Protein AF-A0A1R1M439-F1 (afdb_monomer)

Nearest PDB structures (foldseek):
  5gpn-assembly1_Ag  TM=5.851E-01  e=2.950E+00  Sus scrofa
  6g2j-assembly1_d  TM=3.980E-01  e=3.729E+00  Mus musculus
  5gup-assembly1_g  TM=3.394E-01  e=2.624E+00  Sus scrofa
  8b6f-assembly1_AU  TM=4.126E-01  e=4.713E+00  Tetrahymena thermophila SB210

Sequence (95 aa):
MEESVERRELVIRRAPRFAPFLVGGAVLGFIVAGILVLARPEDPQYTPAAALGFFAMLFGVIGVGLGALLALALDRRSHRRARRGSADEVTGTMR

Structure (mmCIF, N/CA/C/O backbone):
data_AF-A0A1R1M439-F1
#
_entry.id   AF-A0A1R1M439-F1
#
loop_
_atom_site.group_PDB
_atom_site.id
_atom_site.type_symbol
_atom_site.label_atom_id
_atom_site.label_alt_id
_atom_site.label_comp_id
_atom_site.label_asym_id
_atom_site.label_entity_id
_atom_site.label_seq_id
_atom_site.pdbx_PDB_ins_code
_atom_site.Cartn_x
_atom_site.Cartn_y
_atom_site.Cartn_z
_atom_site.occupancy
_atom_site.B_iso_or_equiv
_atom_site.auth_seq_id
_atom_site.auth_comp_id
_atom_site.auth_asym_id
_atom_site.auth_atom_id
_atom_site.pdbx_PDB_model_num
ATOM 1 N N . MET A 1 1 ? -31.208 35.510 37.811 1.00 44.53 1 MET A N 1
ATOM 2 C CA . MET A 1 1 ? -30.544 35.280 36.512 1.00 44.53 1 MET A CA 1
ATOM 3 C C . MET A 1 1 ? -30.134 33.820 36.499 1.00 44.53 1 MET A C 1
ATOM 5 O O . MET A 1 1 ? -29.107 33.486 37.066 1.00 44.53 1 MET A O 1
ATOM 9 N N . GLU A 1 2 ? -31.011 32.951 35.997 1.00 53.31 2 GLU A N 1
ATOM 10 C CA . GLU A 1 2 ? -30.720 31.526 35.805 1.00 53.31 2 GLU A CA 1
ATOM 11 C C . GLU A 1 2 ? -30.055 31.375 34.440 1.00 53.31 2 GLU A C 1
ATOM 13 O O . GLU A 1 2 ? -30.679 31.604 33.406 1.00 53.31 2 GLU A O 1
ATOM 18 N N . 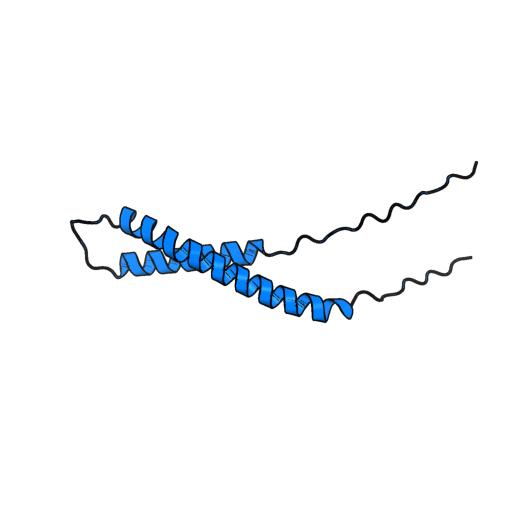GLU A 1 3 ? -28.767 31.059 34.433 1.00 60.72 3 GLU A N 1
ATOM 19 C CA . GLU A 1 3 ? -28.057 30.717 33.208 1.00 60.72 3 GLU A CA 1
ATOM 20 C C . GLU A 1 3 ? -28.305 29.227 32.937 1.00 60.72 3 GLU A C 1
ATOM 22 O O . GLU A 1 3 ? -27.701 28.348 33.552 1.00 60.72 3 GLU A O 1
ATOM 27 N N . SER A 1 4 ? -29.273 28.925 32.067 1.00 57.81 4 SER A N 1
ATOM 28 C CA . SER A 1 4 ? -29.546 27.556 31.632 1.00 57.81 4 SER A CA 1
ATOM 29 C C . SER A 1 4 ? -28.397 27.080 30.743 1.00 57.81 4 SER A C 1
ATOM 31 O O . SER A 1 4 ? -28.344 27.383 29.550 1.00 57.81 4 SER A O 1
ATOM 33 N N . VAL A 1 5 ? -27.458 26.337 31.322 1.00 63.09 5 VAL A N 1
ATOM 34 C CA . VAL A 1 5 ? -26.387 25.685 30.566 1.00 63.09 5 VAL A CA 1
ATOM 35 C C . VAL A 1 5 ? -26.995 24.519 29.778 1.00 63.09 5 VAL A C 1
ATOM 37 O O . VAL A 1 5 ? -27.111 23.401 30.282 1.00 63.09 5 VAL A O 1
ATOM 40 N N . GLU A 1 6 ? -27.403 24.777 28.532 1.00 64.81 6 GLU A N 1
ATOM 41 C CA . GLU A 1 6 ? -27.812 23.749 27.568 1.00 64.81 6 GLU A CA 1
ATOM 42 C C . GLU A 1 6 ? -26.576 22.916 27.196 1.00 64.81 6 GLU A C 1
ATOM 44 O O . GLU A 1 6 ? -25.814 23.222 26.276 1.00 64.81 6 GLU A O 1
ATOM 49 N N . ARG A 1 7 ? -26.330 21.859 27.973 1.00 62.78 7 ARG A N 1
ATOM 50 C CA . ARG A 1 7 ? -25.250 20.903 27.733 1.00 62.78 7 ARG A CA 1
ATOM 51 C C . ARG A 1 7 ? -25.596 20.071 26.496 1.00 62.78 7 ARG A C 1
ATOM 53 O O . ARG A 1 7 ? -26.192 19.004 26.597 1.00 62.78 7 ARG A O 1
ATOM 60 N N . ARG A 1 8 ? -25.220 20.564 25.314 1.00 66.75 8 ARG A N 1
ATOM 61 C CA . ARG A 1 8 ? -25.295 19.796 24.065 1.00 66.75 8 ARG A CA 1
ATOM 62 C C . ARG A 1 8 ? -24.268 18.669 24.091 1.00 66.75 8 ARG A C 1
ATOM 64 O O . ARG A 1 8 ? -23.070 18.896 23.929 1.00 66.75 8 ARG A O 1
ATOM 71 N N . GLU A 1 9 ? -24.753 17.447 24.277 1.00 61.72 9 GLU A N 1
ATOM 72 C CA . GLU A 1 9 ? -24.001 16.217 24.041 1.00 61.72 9 GLU A CA 1
ATOM 73 C C . GLU A 1 9 ? -23.593 16.135 22.563 1.00 61.72 9 GLU A C 1
ATOM 75 O O . GLU A 1 9 ? -24.347 15.715 21.686 1.00 61.72 9 GLU A O 1
ATOM 80 N N . LEU A 1 10 ? -22.371 16.571 22.267 1.00 62.28 10 LEU A N 1
ATOM 81 C CA . LEU A 1 10 ? -21.757 16.370 20.963 1.00 62.28 10 LEU A CA 1
ATOM 82 C C . LEU A 1 10 ? -21.210 14.942 20.916 1.00 62.28 10 LEU A C 1
ATOM 84 O O . LEU A 1 10 ? -20.156 14.643 21.476 1.00 62.28 10 LEU A O 1
ATOM 88 N N . VAL A 1 11 ? -21.939 14.046 20.246 1.00 60.09 11 VAL A N 1
ATOM 89 C CA . VAL A 1 11 ? -21.495 12.675 19.967 1.00 60.09 11 VAL A CA 1
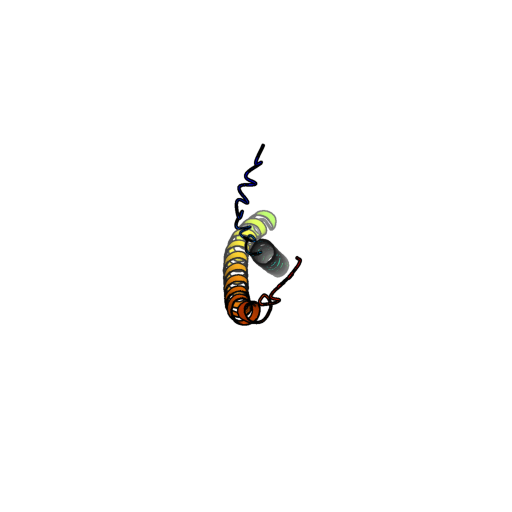ATOM 90 C C . VAL A 1 11 ? -20.241 12.737 19.093 1.00 60.09 11 VAL A C 1
ATOM 92 O O . VAL A 1 11 ? -20.311 12.853 17.869 1.00 60.09 11 VAL A O 1
ATOM 95 N N . ILE A 1 12 ? -19.067 12.650 19.718 1.00 60.19 12 ILE A N 1
ATOM 96 C CA . ILE A 1 12 ? -17.799 12.513 19.003 1.00 60.19 12 ILE A CA 1
ATOM 97 C C . ILE A 1 12 ? -17.778 11.112 18.383 1.00 60.19 12 ILE A C 1
ATOM 99 O O . ILE A 1 12 ? -17.370 10.130 19.008 1.00 60.19 12 ILE A O 1
ATOM 103 N N . ARG A 1 13 ? -18.214 10.998 17.123 1.00 54.62 13 ARG A N 1
ATOM 104 C CA . ARG A 1 13 ? -17.939 9.816 16.298 1.00 54.62 13 ARG A CA 1
ATOM 105 C C . ARG A 1 13 ? -16.423 9.730 16.116 1.00 54.62 13 ARG A C 1
ATOM 107 O O . ARG A 1 13 ? -15.854 10.426 15.280 1.00 54.62 13 ARG A O 1
ATOM 114 N N . ARG A 1 14 ? -15.749 8.871 16.888 1.00 60.16 14 ARG A N 1
ATOM 115 C CA . ARG A 1 14 ? -14.375 8.461 16.566 1.00 60.16 14 ARG A CA 1
ATOM 116 C C . ARG A 1 14 ? -14.395 7.875 15.154 1.00 60.16 14 ARG A C 1
ATOM 118 O O . ARG A 1 14 ? -15.007 6.831 14.941 1.00 60.16 14 ARG A O 1
ATOM 125 N N . ALA A 1 15 ? -13.762 8.558 14.200 1.00 59.22 15 ALA A N 1
ATOM 126 C CA . ALA A 1 15 ? -13.623 8.043 12.847 1.00 59.22 15 ALA A CA 1
ATOM 127 C C . ALA A 1 15 ? -12.870 6.700 12.914 1.00 59.22 15 ALA A C 1
ATOM 129 O O . ALA A 1 15 ? -11.784 6.639 13.508 1.00 59.22 15 ALA A O 1
ATOM 130 N N . PRO A 1 16 ? -13.442 5.614 12.376 1.00 64.06 16 PRO A N 1
ATOM 131 C CA . PRO A 1 16 ? -12.799 4.312 12.397 1.00 64.06 16 PRO A CA 1
ATOM 132 C C . PRO A 1 16 ? -11.491 4.380 11.600 1.00 64.06 16 PRO A C 1
ATOM 134 O O . PRO A 1 16 ? -11.442 4.877 10.472 1.00 64.06 16 PRO A O 1
ATOM 137 N N . ARG A 1 17 ? -10.391 3.937 12.218 1.00 73.31 17 ARG A N 1
ATOM 138 C CA . ARG A 1 17 ? -9.028 4.093 11.683 1.00 73.31 17 ARG A CA 1
ATOM 139 C C . ARG A 1 17 ? -8.729 3.032 10.624 1.00 73.31 17 ARG A C 1
ATOM 141 O O . ARG A 1 17 ? -7.858 2.189 10.812 1.00 73.31 17 ARG A O 1
ATOM 148 N N . PHE A 1 18 ? -9.451 3.072 9.509 1.00 84.44 18 PHE A N 1
ATOM 149 C CA . PHE A 1 18 ? -9.214 2.176 8.377 1.00 84.44 18 PHE A CA 1
ATOM 150 C C . PHE A 1 18 ? -7.984 2.598 7.556 1.00 84.44 18 PHE A C 1
ATOM 152 O O . PHE A 1 18 ? -7.286 1.739 7.023 1.00 84.44 18 PHE A O 1
ATOM 159 N N . ALA A 1 19 ? -7.666 3.899 7.516 1.00 89.69 19 ALA A N 1
ATOM 160 C CA . ALA A 1 19 ? -6.601 4.458 6.677 1.00 89.69 19 ALA A CA 1
ATOM 161 C C . ALA A 1 19 ? -5.236 3.733 6.776 1.00 89.69 19 ALA A C 1
ATOM 163 O O . ALA A 1 19 ? -4.682 3.417 5.725 1.00 89.69 19 ALA A O 1
ATOM 164 N N . PRO A 1 20 ? -4.708 3.374 7.967 1.00 92.94 20 PRO A N 1
ATOM 165 C CA . PRO A 1 20 ? -3.434 2.657 8.064 1.00 92.94 20 PRO A CA 1
ATOM 166 C C . PRO A 1 20 ? -3.442 1.287 7.376 1.00 92.94 20 PRO A C 1
ATOM 168 O O . PRO A 1 20 ? -2.435 0.887 6.804 1.00 92.94 20 PRO A O 1
ATOM 171 N N . PHE A 1 21 ? -4.571 0.572 7.393 1.00 94.56 21 PHE A N 1
ATOM 172 C CA . PHE A 1 21 ? -4.682 -0.739 6.751 1.00 94.56 21 PHE A CA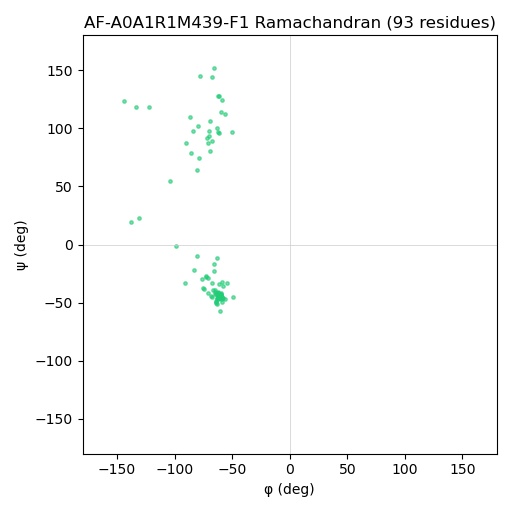 1
ATOM 173 C C . PHE A 1 21 ? -4.780 -0.632 5.234 1.00 94.56 21 PHE A C 1
ATOM 175 O O . PHE A 1 21 ? -4.203 -1.454 4.528 1.00 94.56 21 PHE A O 1
ATOM 182 N N . LEU A 1 22 ? -5.481 0.389 4.734 1.00 95.69 22 LEU A N 1
ATOM 183 C CA . LEU A 1 22 ? -5.557 0.661 3.301 1.00 95.69 22 LEU A CA 1
ATOM 184 C C . LEU A 1 22 ? -4.170 1.032 2.765 1.00 95.69 22 LEU A C 1
ATOM 186 O O . LEU A 1 22 ? -3.717 0.444 1.787 1.00 95.69 22 LEU A O 1
ATOM 190 N N . VAL A 1 23 ? -3.476 1.951 3.445 1.00 97.25 23 VAL A N 1
ATOM 191 C CA . VAL A 1 23 ? -2.114 2.367 3.080 1.00 97.25 23 VAL A CA 1
ATOM 192 C C . VAL A 1 23 ? -1.140 1.195 3.193 1.00 97.25 23 VAL A C 1
ATOM 194 O O . VAL A 1 23 ? -0.393 0.940 2.256 1.00 97.25 23 VAL A O 1
ATOM 197 N N . GLY A 1 24 ? -1.180 0.437 4.292 1.00 97.62 24 GLY A N 1
ATOM 198 C CA . GLY A 1 24 ? -0.328 -0.740 4.471 1.00 97.62 24 GLY A CA 1
ATOM 199 C C . GLY A 1 24 ? -0.549 -1.794 3.384 1.00 97.62 24 GLY A C 1
ATOM 200 O O . GLY A 1 24 ? 0.416 -2.321 2.836 1.00 97.62 24 GLY A O 1
ATOM 201 N N . GLY A 1 25 ? -1.807 -2.048 3.017 1.00 97.88 25 GLY A N 1
ATOM 202 C CA . GLY A 1 25 ? -2.163 -2.937 1.914 1.00 97.88 25 GLY A CA 1
ATOM 203 C C . GLY A 1 25 ? -1.651 -2.445 0.558 1.00 97.88 25 GLY A C 1
ATOM 204 O O . GLY A 1 25 ? -1.052 -3.223 -0.181 1.00 97.88 25 GLY A O 1
ATOM 205 N N . ALA A 1 26 ? -1.824 -1.155 0.249 1.00 98.50 26 ALA A N 1
ATOM 206 C CA . ALA A 1 26 ? -1.308 -0.544 -0.978 1.00 98.50 26 ALA A CA 1
ATOM 207 C C . ALA A 1 26 ? 0.221 -0.658 -1.079 1.00 98.50 26 ALA A C 1
ATOM 209 O O . ALA A 1 26 ? 0.746 -1.061 -2.115 1.00 98.50 26 ALA A O 1
ATOM 210 N N . VAL A 1 27 ? 0.928 -0.341 0.012 1.00 98.62 27 VAL A N 1
ATOM 211 C CA . VAL A 1 27 ? 2.393 -0.424 0.091 1.00 98.62 27 VAL A CA 1
ATOM 212 C C . VAL A 1 27 ? 2.861 -1.864 -0.096 1.00 98.62 27 VAL A C 1
ATOM 214 O O . VAL A 1 27 ? 3.778 -2.107 -0.876 1.00 98.62 27 VAL A O 1
ATOM 217 N N . LEU A 1 28 ? 2.209 -2.831 0.555 1.00 98.62 28 LEU A N 1
ATOM 218 C CA . LEU A 1 28 ? 2.538 -4.244 0.380 1.00 98.62 28 LEU A CA 1
ATOM 219 C C . LEU A 1 28 ? 2.332 -4.694 -1.074 1.00 98.62 28 LEU A C 1
ATOM 221 O O . LEU A 1 28 ? 3.200 -5.357 -1.637 1.00 98.62 28 LEU A O 1
ATOM 225 N N . GLY A 1 29 ? 1.228 -4.286 -1.705 1.00 98.44 29 GLY A N 1
ATOM 226 C CA . GLY A 1 29 ? 0.972 -4.550 -3.122 1.00 98.44 29 GLY A CA 1
ATOM 227 C C . GLY A 1 29 ? 2.033 -3.942 -4.043 1.00 98.44 29 GLY A C 1
ATOM 228 O O . GLY A 1 29 ? 2.518 -4.608 -4.956 1.00 98.44 29 GLY A O 1
ATOM 229 N N . PHE A 1 30 ? 2.458 -2.709 -3.766 1.00 98.56 30 PHE A N 1
ATOM 230 C CA . PHE A 1 30 ? 3.534 -2.045 -4.504 1.00 98.56 30 PHE A CA 1
ATOM 231 C C . PHE A 1 30 ? 4.876 -2.782 -4.372 1.00 98.56 30 PHE A C 1
ATOM 233 O O . PHE A 1 30 ? 5.587 -2.956 -5.360 1.00 98.56 30 PHE A O 1
ATOM 240 N N . ILE A 1 31 ? 5.207 -3.272 -3.173 1.00 98.62 31 ILE A N 1
ATOM 241 C CA . ILE A 1 31 ? 6.415 -4.079 -2.941 1.00 98.62 31 ILE A CA 1
ATOM 242 C C . ILE A 1 31 ? 6.366 -5.370 -3.768 1.00 98.62 31 ILE A C 1
ATOM 244 O O . ILE A 1 31 ? 7.339 -5.698 -4.446 1.00 98.62 31 ILE A O 1
ATOM 248 N N . VAL A 1 32 ? 5.228 -6.074 -3.767 1.00 98.50 32 VAL A N 1
ATOM 249 C CA . VAL A 1 32 ? 5.034 -7.287 -4.581 1.00 98.50 32 VAL A CA 1
ATOM 250 C C . VAL A 1 32 ? 5.212 -6.983 -6.070 1.00 98.50 32 VAL A C 1
ATOM 252 O O . VAL A 1 32 ? 5.905 -7.723 -6.765 1.00 98.50 32 VAL A O 1
ATOM 255 N N . ALA A 1 33 ? 4.659 -5.869 -6.556 1.00 97.94 33 ALA A N 1
ATOM 256 C CA . ALA A 1 33 ? 4.854 -5.430 -7.934 1.00 97.94 33 ALA A CA 1
ATOM 257 C C . ALA A 1 33 ? 6.338 -5.207 -8.271 1.00 97.94 33 ALA A C 1
ATOM 259 O O . ALA A 1 33 ? 6.806 -5.690 -9.300 1.00 97.94 33 ALA A O 1
ATOM 260 N N . GLY A 1 34 ? 7.087 -4.537 -7.389 1.00 97.69 34 GLY A N 1
ATOM 261 C CA . GLY A 1 34 ? 8.527 -4.330 -7.550 1.00 97.69 34 GLY A CA 1
ATOM 262 C C . GLY A 1 34 ? 9.303 -5.644 -7.648 1.00 97.69 34 GLY A C 1
ATOM 263 O O . GLY A 1 34 ? 10.105 -5.815 -8.562 1.00 97.69 34 GLY A O 1
ATOM 264 N N . ILE A 1 35 ? 9.005 -6.606 -6.770 1.00 98.00 35 ILE A N 1
ATOM 265 C CA . ILE A 1 35 ? 9.627 -7.938 -6.802 1.00 98.00 35 ILE A CA 1
ATOM 266 C C . ILE A 1 35 ? 9.348 -8.639 -8.137 1.00 98.00 35 ILE A C 1
ATOM 268 O O . ILE A 1 35 ? 10.264 -9.197 -8.733 1.00 98.00 35 ILE A O 1
ATOM 272 N N . LEU A 1 36 ? 8.113 -8.581 -8.642 1.00 96.06 36 LEU A N 1
ATOM 273 C CA . LEU A 1 36 ? 7.745 -9.223 -9.909 1.00 96.06 36 LEU A CA 1
ATOM 274 C C . LEU A 1 36 ? 8.406 -8.578 -11.130 1.00 96.06 36 LEU A C 1
ATOM 276 O O . LEU A 1 36 ? 8.706 -9.274 -12.097 1.00 96.06 36 LEU A O 1
ATOM 280 N N . VAL A 1 37 ? 8.633 -7.263 -11.103 1.00 95.38 37 VAL A N 1
ATOM 281 C CA . VAL A 1 37 ? 9.392 -6.582 -12.161 1.00 95.38 37 VAL A CA 1
ATOM 282 C C . VAL A 1 37 ? 10.855 -7.002 -12.131 1.00 95.38 37 VAL A C 1
ATOM 284 O O . VAL A 1 37 ? 11.407 -7.298 -13.183 1.00 95.38 37 VAL A O 1
ATOM 287 N N . LEU A 1 38 ? 11.464 -7.071 -10.946 1.00 94.75 38 LEU A N 1
ATOM 288 C CA . LEU A 1 38 ? 12.870 -7.458 -10.796 1.00 94.75 38 LEU A CA 1
ATOM 289 C C . LEU A 1 38 ? 13.119 -8.946 -11.078 1.00 94.75 38 LEU A C 1
ATOM 291 O O . LEU A 1 38 ? 14.206 -9.311 -11.507 1.00 94.75 38 LEU A O 1
ATOM 295 N N . ALA A 1 39 ? 12.127 -9.806 -10.839 1.00 94.81 39 ALA A N 1
ATOM 296 C CA . ALA A 1 39 ? 12.211 -11.238 -11.117 1.00 94.81 39 ALA A CA 1
ATOM 297 C C . ALA A 1 39 ? 11.965 -11.588 -12.594 1.00 94.81 39 ALA A C 1
ATOM 299 O O . ALA A 1 39 ? 12.148 -12.743 -12.986 1.00 94.81 39 ALA A O 1
ATOM 300 N N . ARG A 1 40 ? 11.505 -10.631 -13.411 1.00 89.62 40 ARG A N 1
ATOM 301 C CA . ARG A 1 40 ? 11.250 -10.871 -14.830 1.00 89.62 40 ARG A CA 1
ATOM 302 C C . ARG A 1 40 ? 12.555 -10.878 -15.637 1.00 89.62 40 ARG A C 1
ATOM 304 O O . ARG A 1 40 ? 13.444 -10.080 -15.355 1.00 89.62 40 ARG A O 1
ATOM 311 N N . PRO A 1 41 ? 12.649 -11.721 -16.679 1.00 88.38 41 PRO A N 1
ATOM 312 C CA . PRO A 1 41 ? 13.687 -11.571 -17.689 1.00 88.38 41 PRO A CA 1
ATOM 313 C C . PRO A 1 41 ? 13.485 -10.265 -18.470 1.00 88.38 41 PRO A C 1
ATOM 315 O O . PRO A 1 41 ? 12.354 -9.788 -18.608 1.00 88.38 41 PRO A O 1
ATOM 318 N N . GLU A 1 42 ? 14.579 -9.696 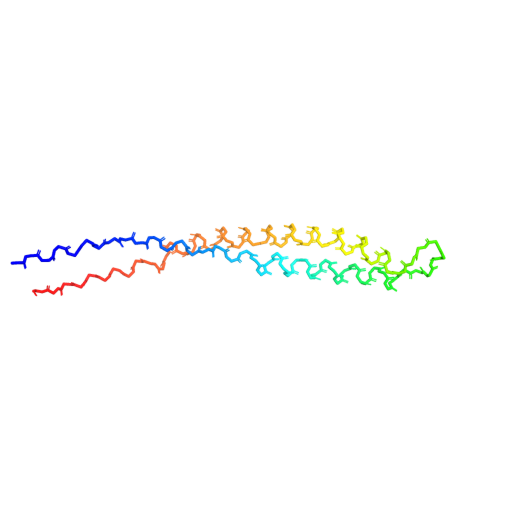-18.980 1.00 84.69 42 GLU A N 1
ATOM 319 C CA . GLU A 1 42 ? 14.514 -8.498 -19.817 1.00 84.69 42 GLU A CA 1
ATOM 320 C C . GLU A 1 42 ? 13.699 -8.775 -21.084 1.00 84.69 42 GLU A C 1
ATOM 322 O O . GLU A 1 42 ? 13.947 -9.742 -21.805 1.00 84.69 42 GLU A O 1
ATOM 327 N N . ASP A 1 43 ? 12.714 -7.915 -21.340 1.00 82.00 43 ASP A N 1
ATOM 328 C CA . ASP A 1 43 ? 11.826 -8.006 -22.492 1.00 82.00 43 ASP A CA 1
ATOM 329 C C . ASP A 1 43 ? 11.930 -6.704 -23.305 1.00 82.00 43 ASP A C 1
ATOM 331 O O . ASP A 1 43 ? 11.596 -5.632 -22.787 1.00 82.00 43 ASP A O 1
ATOM 335 N N . PRO A 1 44 ? 12.372 -6.755 -24.573 1.00 81.69 44 PRO A N 1
ATOM 336 C CA . PRO A 1 44 ? 12.488 -5.565 -25.411 1.00 81.69 44 PRO A CA 1
ATOM 337 C C . PRO A 1 44 ? 11.133 -4.920 -25.748 1.00 81.69 44 PRO A C 1
ATOM 339 O O . PRO A 1 44 ? 11.099 -3.761 -26.157 1.00 81.69 44 PRO A O 1
ATOM 342 N N . GLN A 1 45 ? 10.014 -5.632 -25.580 1.00 87.62 45 GLN A N 1
ATOM 343 C CA . GLN A 1 45 ? 8.672 -5.114 -25.856 1.00 87.62 45 GLN A CA 1
ATOM 344 C C . GLN A 1 45 ? 8.094 -4.295 -24.692 1.00 87.62 45 GLN A C 1
ATOM 346 O O . GLN A 1 45 ? 7.203 -3.473 -24.913 1.00 87.62 45 GLN A O 1
ATOM 351 N N . TYR A 1 46 ? 8.590 -4.484 -23.463 1.00 85.19 46 TYR A N 1
ATOM 352 C CA . TYR A 1 46 ? 8.047 -3.835 -22.269 1.00 85.19 46 TYR A CA 1
ATOM 353 C C . TYR A 1 46 ? 9.137 -3.233 -21.392 1.00 85.19 46 TYR A C 1
ATOM 355 O O . TYR A 1 46 ? 9.940 -3.935 -20.785 1.00 85.19 46 TYR A O 1
ATOM 363 N N . THR A 1 47 ? 9.091 -1.911 -21.221 1.00 92.25 47 THR A N 1
ATOM 364 C CA . THR A 1 47 ? 10.005 -1.243 -20.294 1.00 92.25 47 THR A CA 1
ATOM 365 C C . THR A 1 47 ? 9.699 -1.641 -18.841 1.00 92.25 47 THR A C 1
ATOM 367 O O . THR A 1 47 ? 8.523 -1.759 -18.463 1.00 92.25 47 THR A O 1
ATOM 370 N N . PRO A 1 48 ? 10.725 -1.774 -17.979 1.00 91.56 48 PRO A N 1
ATOM 371 C CA . PRO A 1 48 ? 10.533 -2.054 -16.555 1.00 91.56 48 PRO A CA 1
ATOM 372 C C . PRO A 1 48 ? 9.613 -1.044 -15.859 1.00 91.56 48 PRO A C 1
ATOM 374 O O . PRO A 1 48 ? 8.840 -1.409 -14.978 1.00 91.56 48 PRO A O 1
ATOM 377 N N . ALA A 1 49 ? 9.641 0.222 -16.286 1.00 93.38 49 ALA A N 1
ATOM 378 C CA . ALA A 1 49 ? 8.782 1.271 -15.742 1.00 93.38 49 ALA A CA 1
ATOM 379 C C . ALA A 1 49 ? 7.296 1.050 -16.075 1.00 93.38 49 ALA A C 1
ATOM 381 O O . ALA A 1 49 ? 6.447 1.156 -15.189 1.00 93.38 49 ALA A O 1
ATOM 382 N N . ALA A 1 50 ? 6.972 0.700 -17.326 1.00 94.69 50 ALA A N 1
ATOM 383 C CA . ALA A 1 50 ? 5.597 0.396 -17.725 1.00 94.69 50 ALA A CA 1
ATOM 384 C C . ALA A 1 50 ? 5.071 -0.858 -17.007 1.00 94.69 50 ALA A C 1
ATOM 386 O O . ALA A 1 50 ? 3.955 -0.869 -16.484 1.00 94.69 50 ALA A O 1
ATOM 387 N N . ALA A 1 51 ? 5.915 -1.889 -16.920 1.00 94.25 51 ALA A N 1
ATOM 388 C CA . ALA A 1 51 ? 5.659 -3.102 -16.155 1.00 94.25 51 ALA A CA 1
ATOM 389 C C . ALA A 1 51 ? 5.366 -2.816 -14.674 1.00 94.25 51 ALA A C 1
ATOM 391 O O . ALA A 1 51 ? 4.388 -3.331 -14.125 1.00 94.25 51 ALA A O 1
ATOM 392 N N . LEU A 1 52 ? 6.193 -1.977 -14.043 1.00 95.62 52 LEU A N 1
ATOM 393 C CA . LEU A 1 52 ? 6.031 -1.584 -12.649 1.00 95.62 52 LEU A CA 1
ATOM 394 C C . LEU A 1 52 ? 4.726 -0.835 -12.437 1.00 95.62 52 LEU A C 1
ATOM 396 O O . LEU A 1 52 ? 3.997 -1.184 -11.520 1.00 95.62 52 LEU A O 1
ATOM 400 N N . GLY A 1 53 ? 4.399 0.139 -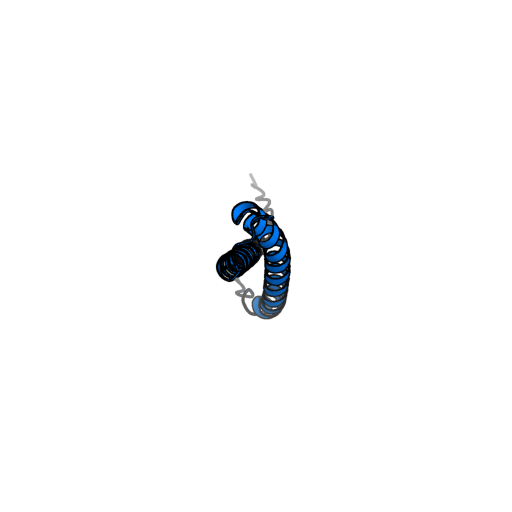13.290 1.00 96.25 53 GLY A N 1
ATOM 401 C CA . GLY A 1 53 ? 3.144 0.885 -13.192 1.00 96.25 53 GLY A CA 1
ATOM 402 C C . GLY A 1 53 ? 1.914 -0.023 -13.268 1.00 96.25 53 GLY A C 1
ATOM 403 O O . GLY A 1 53 ? 1.021 0.075 -12.426 1.00 96.25 53 GLY A O 1
ATOM 404 N N . PHE A 1 54 ? 1.895 -0.958 -14.224 1.00 95.88 54 PHE A N 1
ATOM 405 C CA . PHE A 1 54 ? 0.793 -1.910 -14.380 1.00 95.88 54 PHE A CA 1
ATOM 406 C C . PHE A 1 54 ? 0.638 -2.826 -13.158 1.00 95.88 54 PHE A C 1
ATOM 408 O O . PHE A 1 54 ? -0.450 -2.924 -12.587 1.00 95.88 54 PHE A O 1
ATOM 415 N N . PHE A 1 55 ? 1.725 -3.466 -12.717 1.00 96.69 55 PHE A N 1
ATOM 416 C CA . PHE A 1 55 ? 1.674 -4.346 -11.551 1.00 96.69 55 PHE A CA 1
ATOM 417 C C . PHE A 1 55 ? 1.396 -3.576 -10.259 1.00 96.69 55 PHE A C 1
ATOM 419 O O . PHE A 1 55 ? 0.608 -4.042 -9.442 1.00 96.69 55 PHE A O 1
ATOM 426 N N . ALA A 1 56 ? 1.966 -2.386 -10.078 1.00 98.12 56 ALA A N 1
ATOM 427 C CA . ALA A 1 56 ? 1.706 -1.537 -8.920 1.00 98.12 56 ALA A CA 1
ATOM 428 C C . ALA A 1 56 ? 0.223 -1.170 -8.814 1.00 98.12 56 ALA A C 1
ATOM 430 O O . ALA A 1 56 ? -0.339 -1.236 -7.725 1.00 98.12 56 ALA A O 1
ATOM 431 N N . MET A 1 57 ? -0.427 -0.841 -9.935 1.00 98.31 57 MET A N 1
ATOM 432 C CA . MET A 1 57 ? -1.867 -0.581 -9.973 1.00 98.31 57 MET A CA 1
ATOM 433 C C . MET A 1 57 ? -2.661 -1.840 -9.602 1.00 98.31 57 MET A C 1
ATOM 435 O O . MET A 1 57 ? -3.516 -1.799 -8.717 1.00 98.31 57 MET A O 1
ATOM 439 N N . LEU A 1 58 ? -2.349 -2.973 -10.241 1.00 98.25 58 LEU A N 1
ATOM 440 C CA . LEU A 1 58 ? -3.046 -4.242 -10.031 1.00 98.25 58 LEU A CA 1
ATOM 441 C C . LEU A 1 58 ? -2.932 -4.725 -8.577 1.00 98.25 58 LEU A C 1
ATOM 443 O O . LEU A 1 58 ? -3.938 -4.917 -7.893 1.00 98.25 58 LEU A O 1
ATOM 447 N N . PHE A 1 59 ? -1.705 -4.893 -8.086 1.00 98.38 59 PHE A N 1
ATOM 448 C CA . PHE A 1 59 ? -1.448 -5.364 -6.728 1.00 98.38 59 PHE A CA 1
ATOM 449 C C . PHE A 1 59 ? -1.771 -4.303 -5.678 1.00 98.38 59 PHE A C 1
ATOM 451 O O . PHE A 1 59 ? -2.150 -4.663 -4.568 1.00 98.38 59 PHE A O 1
ATOM 458 N N . GLY A 1 60 ? -1.690 -3.014 -6.013 1.00 98.50 60 GLY A N 1
ATOM 459 C CA . GLY A 1 60 ? -2.106 -1.921 -5.139 1.00 98.50 60 GLY A CA 1
ATOM 460 C C . GLY A 1 60 ? -3.603 -1.961 -4.845 1.00 98.50 60 GLY A C 1
ATOM 461 O O . GLY A 1 60 ? -3.989 -1.946 -3.679 1.00 98.50 60 GLY A O 1
ATOM 462 N N . VAL A 1 61 ? -4.452 -2.098 -5.872 1.00 98.56 61 VAL A N 1
ATOM 463 C CA . VAL A 1 61 ? -5.914 -2.219 -5.695 1.00 98.56 61 VAL A CA 1
ATOM 464 C C . VAL A 1 61 ? -6.270 -3.472 -4.892 1.00 98.56 61 VAL A C 1
ATOM 466 O O . VAL A 1 61 ? -7.055 -3.394 -3.944 1.00 98.56 61 VAL A O 1
ATOM 469 N N . ILE A 1 62 ? -5.655 -4.614 -5.218 1.00 98.50 62 ILE A N 1
ATOM 470 C CA . ILE A 1 62 ? -5.851 -5.865 -4.471 1.00 98.50 62 ILE A CA 1
ATOM 471 C C . ILE A 1 62 ? -5.408 -5.690 -3.012 1.00 98.50 62 ILE A C 1
ATOM 473 O O . ILE A 1 62 ? -6.142 -6.049 -2.091 1.00 98.50 62 ILE A O 1
ATOM 477 N N . GLY A 1 63 ? -4.238 -5.093 -2.791 1.00 98.25 63 GLY A N 1
ATOM 478 C CA . GLY A 1 63 ? -3.674 -4.838 -1.471 1.00 98.25 63 GLY A CA 1
ATOM 479 C C . GLY A 1 63 ? -4.556 -3.930 -0.620 1.00 98.25 63 GLY A C 1
ATOM 480 O O . GLY A 1 63 ? -4.831 -4.259 0.533 1.00 98.25 63 GLY A O 1
ATOM 481 N N . VAL A 1 64 ? -5.076 -2.837 -1.186 1.00 98.31 64 VAL A N 1
ATOM 482 C CA . VAL A 1 64 ? -6.060 -1.963 -0.522 1.00 98.31 64 VAL A CA 1
ATOM 483 C C . VAL A 1 64 ? -7.319 -2.744 -0.155 1.00 98.31 64 VAL A C 1
ATOM 485 O O . VAL A 1 64 ? -7.795 -2.622 0.972 1.00 98.31 64 VAL A O 1
ATOM 488 N N . GLY A 1 65 ? -7.839 -3.570 -1.069 1.00 97.88 65 GLY A N 1
ATOM 489 C CA . GLY A 1 65 ? -9.009 -4.412 -0.816 1.00 97.88 65 GLY A CA 1
ATOM 490 C C . GLY A 1 65 ? -8.791 -5.371 0.357 1.00 97.88 65 GLY A C 1
ATOM 491 O O . GLY A 1 65 ? -9.590 -5.402 1.293 1.00 97.88 65 GLY A O 1
ATOM 492 N N . LEU A 1 66 ? -7.672 -6.098 0.361 1.00 97.81 66 LEU A N 1
ATOM 493 C CA . LEU A 1 66 ? -7.297 -6.997 1.457 1.00 97.81 66 LEU A CA 1
ATOM 494 C C . LEU A 1 66 ? -7.073 -6.240 2.773 1.00 97.81 66 LEU A C 1
ATOM 496 O O . LEU A 1 66 ? -7.541 -6.677 3.825 1.00 97.81 66 LEU A O 1
ATOM 500 N N . GLY A 1 67 ? -6.416 -5.080 2.715 1.00 96.38 67 GLY A N 1
ATOM 501 C CA . GLY A 1 67 ? -6.221 -4.190 3.856 1.00 96.38 67 GLY A CA 1
ATOM 502 C C . GLY A 1 67 ? -7.550 -3.729 4.452 1.00 96.38 67 GLY A C 1
ATOM 503 O O . GLY A 1 67 ? -7.755 -3.834 5.659 1.00 96.38 67 GLY A O 1
ATOM 504 N N . ALA A 1 68 ? -8.498 -3.303 3.618 1.00 95.31 68 ALA A N 1
ATOM 505 C CA . ALA A 1 68 ? -9.836 -2.914 4.051 1.00 95.31 68 ALA A CA 1
ATOM 506 C C . ALA A 1 68 ? -10.605 -4.087 4.685 1.00 95.31 68 ALA A C 1
ATOM 508 O O . ALA A 1 68 ? -11.234 -3.910 5.730 1.00 95.31 68 ALA A O 1
ATOM 509 N N . LEU A 1 69 ? -10.518 -5.294 4.112 1.00 95.12 69 LEU A N 1
ATOM 510 C CA . LEU A 1 69 ? -11.130 -6.501 4.681 1.00 95.12 69 LEU A CA 1
ATOM 511 C C . LEU A 1 69 ? -10.546 -6.845 6.059 1.00 95.12 69 LEU A C 1
ATOM 513 O O . LEU A 1 69 ? -11.302 -7.128 6.992 1.00 95.12 69 LEU A O 1
ATOM 517 N N . LEU A 1 70 ? -9.220 -6.776 6.209 1.00 93.00 70 LEU A N 1
ATOM 518 C CA . LEU A 1 70 ? -8.529 -6.954 7.490 1.00 93.00 70 LEU A CA 1
ATOM 519 C C . LEU A 1 70 ? -8.988 -5.918 8.516 1.00 93.00 70 LEU A C 1
ATOM 521 O O . LEU A 1 70 ? -9.300 -6.261 9.659 1.00 93.00 70 LEU A O 1
ATOM 525 N N . ALA A 1 71 ? -9.080 -4.661 8.095 1.00 90.88 71 ALA A N 1
ATOM 526 C CA . ALA A 1 71 ? -9.502 -3.569 8.948 1.00 90.88 71 ALA A CA 1
ATOM 527 C C . ALA A 1 71 ? -10.953 -3.752 9.419 1.00 90.88 71 ALA A C 1
ATOM 529 O O . ALA A 1 71 ? -11.233 -3.612 10.607 1.00 90.88 71 ALA A O 1
ATOM 530 N N . LEU A 1 72 ? -11.857 -4.170 8.527 1.00 89.56 72 LEU A N 1
ATOM 531 C CA . LEU A 1 72 ? -13.244 -4.498 8.863 1.00 89.56 72 LEU A CA 1
ATOM 532 C C . LEU A 1 72 ? -13.339 -5.709 9.805 1.00 89.56 72 LEU A C 1
ATOM 534 O O . LEU A 1 72 ? -14.156 -5.722 10.726 1.00 89.56 72 LEU A O 1
ATOM 538 N N . ALA A 1 73 ? -12.506 -6.732 9.608 1.00 88.81 73 ALA A N 1
ATOM 539 C CA . ALA A 1 73 ? -12.463 -7.896 10.491 1.00 88.81 73 ALA A CA 1
ATOM 540 C C . ALA A 1 73 ? -11.998 -7.525 11.913 1.00 88.81 73 ALA A C 1
ATOM 542 O O . ALA A 1 73 ? -12.563 -8.011 12.899 1.00 88.81 73 ALA A O 1
ATOM 543 N N . LEU A 1 74 ? -10.999 -6.645 12.027 1.00 85.38 74 LEU A N 1
ATOM 544 C CA . LEU A 1 74 ? -10.496 -6.143 13.308 1.00 85.38 74 LEU A CA 1
ATOM 545 C C . LEU A 1 74 ? -11.486 -5.193 13.984 1.00 85.38 74 LEU A C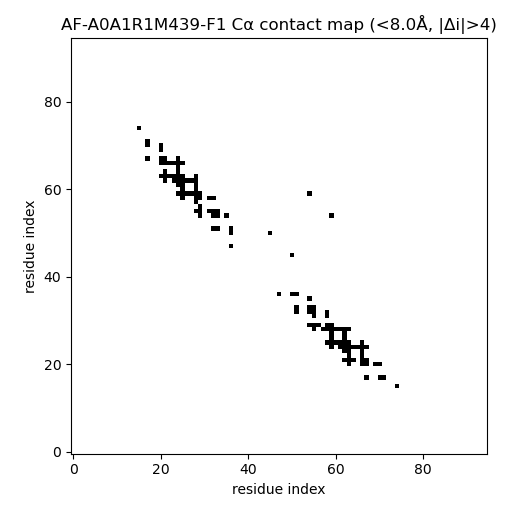 1
ATOM 547 O O . LEU A 1 74 ? -11.726 -5.321 15.185 1.00 85.38 74 LEU A O 1
ATOM 551 N N . ASP 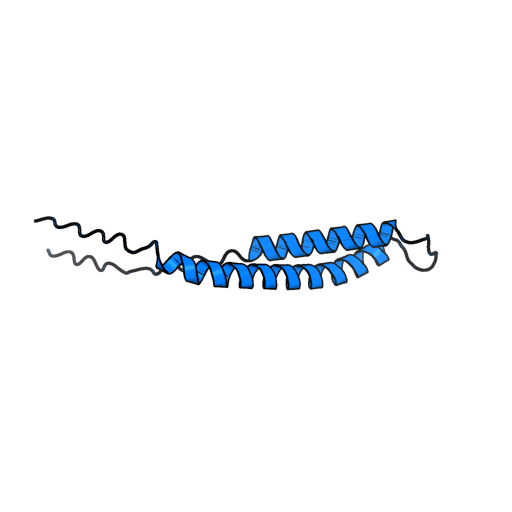A 1 75 ? -12.117 -4.306 13.222 1.00 81.44 75 ASP A N 1
ATOM 552 C CA . ASP A 1 75 ? -13.135 -3.384 13.720 1.00 81.44 75 ASP A CA 1
ATOM 553 C C . ASP A 1 75 ? -14.355 -4.140 14.276 1.00 81.44 75 ASP A C 1
ATOM 555 O O . A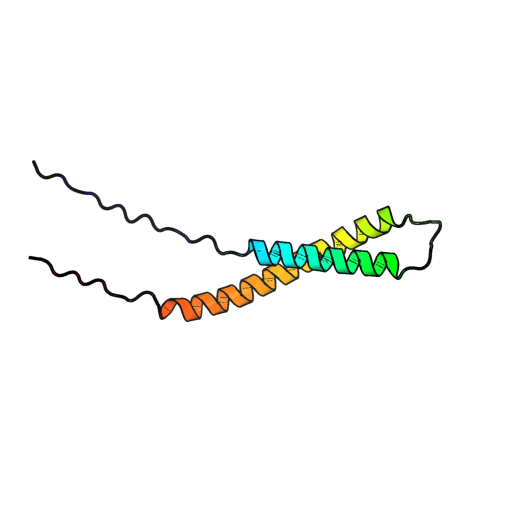SP A 1 75 ? -14.801 -3.894 15.400 1.00 81.44 75 ASP A O 1
ATOM 559 N N . ARG A 1 76 ? -14.797 -5.204 13.588 1.00 69.81 76 ARG A N 1
ATOM 560 C CA . ARG A 1 76 ? -15.834 -6.126 14.091 1.00 69.81 76 ARG A CA 1
ATOM 561 C C . ARG A 1 76 ? -15.465 -6.782 15.424 1.00 69.81 76 ARG A C 1
ATOM 563 O O . ARG A 1 76 ? -16.350 -7.009 16.254 1.00 69.81 76 ARG A O 1
ATOM 570 N N . ARG A 1 77 ? -14.186 -7.101 15.657 1.00 67.44 77 ARG A N 1
ATOM 571 C CA . ARG A 1 77 ? -13.714 -7.625 16.955 1.00 67.44 77 ARG A CA 1
ATOM 572 C C . ARG A 1 77 ? -13.648 -6.526 18.017 1.00 67.44 77 ARG A C 1
ATOM 574 O O . ARG A 1 77 ? -14.019 -6.776 19.164 1.00 67.44 77 ARG A O 1
ATOM 581 N N . SER A 1 78 ? -13.229 -5.322 17.634 1.00 58.62 78 SER A N 1
ATOM 582 C CA . SER A 1 78 ? -13.135 -4.151 18.512 1.00 58.62 78 SER A CA 1
ATOM 583 C C . SER A 1 78 ? -14.503 -3.732 19.055 1.00 58.62 78 SER A C 1
ATOM 585 O O . SER A 1 78 ? -14.665 -3.603 20.268 1.00 58.62 78 SER A O 1
ATOM 587 N N . HIS A 1 79 ? -15.529 -3.654 18.202 1.00 56.22 79 HIS A N 1
ATOM 588 C CA . HIS A 1 79 ? -16.898 -3.336 18.621 1.00 56.22 79 HIS A CA 1
ATOM 589 C C . HIS A 1 79 ? -17.470 -4.323 19.653 1.00 56.22 79 HIS A C 1
ATOM 591 O O . HIS A 1 79 ? -18.222 -3.922 20.542 1.00 56.22 79 HIS A O 1
ATOM 597 N N . ARG A 1 80 ? -17.082 -5.606 19.593 1.00 52.31 80 ARG A N 1
ATOM 598 C CA . ARG A 1 80 ? -17.471 -6.605 20.607 1.00 52.31 80 ARG A CA 1
ATOM 599 C C . ARG A 1 80 ? -16.745 -6.411 21.941 1.00 52.31 80 ARG A C 1
ATOM 601 O O . ARG A 1 80 ? -17.295 -6.771 22.978 1.00 52.31 80 ARG A O 1
ATOM 608 N N . ARG A 1 81 ? -15.531 -5.849 21.933 1.00 51.69 81 ARG A N 1
ATOM 609 C CA . ARG A 1 81 ? -14.703 -5.654 23.136 1.00 51.69 81 ARG A CA 1
ATOM 610 C C . ARG A 1 81 ? -14.938 -4.296 23.806 1.00 51.69 81 ARG A C 1
ATOM 612 O O . ARG A 1 81 ? -14.926 -4.230 25.030 1.00 51.69 81 ARG A O 1
ATOM 619 N N . ALA A 1 82 ? -15.232 -3.250 23.033 1.00 50.81 82 ALA A N 1
ATOM 620 C CA . ALA A 1 82 ? -15.479 -1.893 23.529 1.00 50.81 82 ALA A CA 1
ATOM 621 C C . ALA A 1 82 ? -16.745 -1.766 24.399 1.00 50.81 82 ALA A C 1
ATOM 623 O O . ALA A 1 82 ? -16.799 -0.900 25.263 1.00 50.81 82 ALA A O 1
ATOM 624 N N . ARG A 1 83 ? -17.724 -2.677 24.270 1.00 50.28 83 ARG A N 1
ATOM 625 C CA . ARG A 1 83 ? -18.884 -2.730 25.185 1.00 50.28 83 ARG A CA 1
ATOM 626 C C . ARG A 1 83 ? -18.524 -3.046 26.645 1.00 50.28 83 ARG A C 1
ATOM 628 O O . ARG A 1 83 ? -19.385 -2.916 27.502 1.00 50.28 83 ARG A O 1
ATOM 635 N N . ARG A 1 84 ? -17.289 -3.468 26.940 1.00 48.91 84 ARG A N 1
ATOM 636 C CA . ARG A 1 84 ? -16.847 -3.807 28.303 1.00 48.91 84 ARG A CA 1
ATOM 637 C C . ARG A 1 84 ? -16.067 -2.693 29.016 1.00 48.91 84 ARG A C 1
ATOM 639 O O . ARG A 1 84 ? -15.672 -2.917 30.147 1.00 48.91 84 ARG A O 1
ATOM 646 N N . GLY A 1 85 ? -15.817 -1.539 28.386 1.00 49.06 85 GLY A N 1
ATOM 647 C CA . GLY A 1 85 ? -14.865 -0.542 28.910 1.00 49.06 85 GLY A CA 1
ATOM 648 C C . GLY A 1 85 ? -15.359 0.904 28.978 1.00 49.06 85 GLY A C 1
ATOM 649 O O . GLY A 1 85 ? -14.537 1.809 28.907 1.00 49.06 85 GLY A O 1
ATOM 650 N N . SER A 1 86 ? -16.668 1.159 29.030 1.00 49.94 86 SER A N 1
ATOM 651 C CA . SER A 1 86 ? -17.200 2.539 29.102 1.00 49.94 86 SER A CA 1
ATOM 652 C C . SER A 1 86 ? -18.354 2.707 30.088 1.00 49.94 86 SER A C 1
ATOM 654 O O . SER A 1 86 ? -19.099 3.674 29.997 1.00 49.94 86 SER A O 1
ATOM 656 N N . ALA A 1 87 ? -18.491 1.775 31.028 1.00 50.09 87 ALA A N 1
ATOM 657 C CA . ALA A 1 87 ? -19.341 1.936 32.198 1.00 50.09 87 ALA A CA 1
ATOM 658 C C . ALA A 1 87 ? -18.459 2.229 33.420 1.00 50.09 87 ALA A C 1
ATOM 660 O O . ALA A 1 87 ? -18.517 1.503 34.401 1.00 50.09 87 ALA A O 1
ATOM 661 N N . ASP A 1 88 ? -17.613 3.260 33.334 1.00 51.28 88 ASP A N 1
ATOM 662 C CA . ASP A 1 88 ? -17.249 3.995 34.546 1.00 51.28 88 ASP A CA 1
ATOM 663 C C . ASP A 1 88 ? -18.281 5.109 34.671 1.00 51.28 88 ASP A C 1
ATOM 665 O O . ASP A 1 88 ? -18.180 6.203 34.116 1.00 51.28 88 ASP A O 1
ATOM 669 N N . GLU A 1 89 ? -19.362 4.713 35.324 1.00 57.81 89 GLU A N 1
ATOM 670 C CA . GLU A 1 89 ? -20.360 5.552 35.946 1.00 57.81 89 GLU A CA 1
ATOM 671 C C . GLU A 1 89 ? -19.650 6.585 36.838 1.00 57.81 89 GLU A C 1
ATOM 673 O O . GLU A 1 89 ? -19.288 6.305 37.978 1.00 57.81 89 GLU A O 1
ATOM 678 N N . VAL A 1 90 ? -19.427 7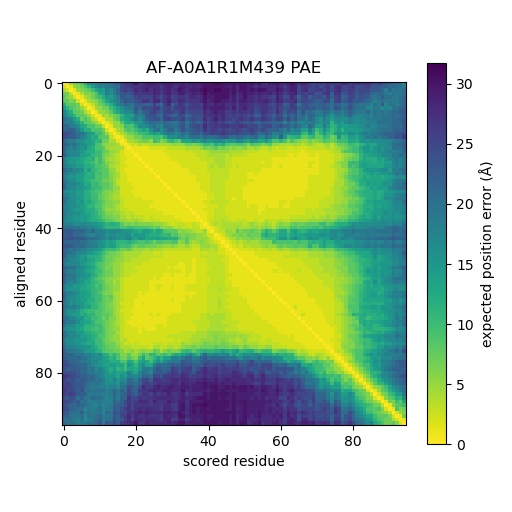.802 36.332 1.00 60.38 90 VAL A N 1
ATOM 679 C CA . VAL A 1 90 ? -19.102 8.939 37.204 1.00 60.38 90 VAL A CA 1
ATOM 680 C C . VAL A 1 90 ? -20.414 9.420 37.816 1.00 60.38 90 VAL A C 1
ATOM 682 O O . VAL A 1 90 ? -20.972 10.450 37.439 1.00 60.38 90 VAL A O 1
ATOM 685 N N . THR A 1 91 ? -20.909 8.634 38.776 1.00 53.81 91 THR A N 1
ATOM 686 C CA . THR A 1 91 ? -21.854 9.080 39.801 1.00 53.81 91 THR A CA 1
ATOM 687 C C . THR A 1 91 ? -21.086 10.026 40.722 1.00 53.81 91 THR A C 1
ATOM 689 O O . THR A 1 91 ? -20.550 9.662 41.766 1.00 53.81 91 THR A O 1
ATOM 692 N N . GLY A 1 92 ? -20.956 11.268 40.262 1.00 53.06 92 GLY A N 1
ATOM 693 C CA . GLY A 1 92 ? -20.493 12.396 41.054 1.00 53.06 92 GLY A CA 1
ATOM 694 C C . GLY A 1 92 ? -21.675 12.997 41.793 1.00 53.06 92 GLY A C 1
ATOM 695 O O . GLY A 1 92 ? -22.226 14.007 41.369 1.00 53.06 92 GLY A O 1
ATOM 696 N N . THR A 1 93 ? -22.083 12.358 42.886 1.00 56.62 93 THR A N 1
ATOM 697 C CA . THR A 1 93 ? -22.936 12.982 43.895 1.00 56.62 93 THR A CA 1
ATOM 698 C C . THR A 1 93 ? -22.197 14.199 44.437 1.00 56.62 93 THR A C 1
ATOM 700 O O . THR A 1 93 ? -21.172 14.041 45.100 1.00 56.62 93 THR A O 1
ATOM 703 N N . MET A 1 94 ? -22.701 15.410 44.207 1.00 50.25 94 MET A N 1
ATOM 704 C CA . MET A 1 94 ? -22.339 16.521 45.078 1.00 50.25 94 MET A CA 1
ATOM 705 C C . MET A 1 94 ? -23.509 17.476 45.291 1.00 50.25 94 MET A C 1
ATOM 707 O O . MET A 1 94 ? -24.147 17.947 44.355 1.00 50.25 94 MET A O 1
ATOM 711 N N . ARG A 1 95 ? -23.762 17.606 46.590 1.00 45.97 95 ARG A N 1
ATOM 712 C CA . ARG A 1 95 ? -24.694 18.433 47.350 1.00 45.97 95 ARG A CA 1
ATOM 713 C C . ARG A 1 95 ? -24.795 19.879 46.885 1.00 45.97 95 ARG A C 1
ATOM 715 O O . ARG A 1 95 ? -23.742 20.440 46.519 1.00 45.97 95 ARG A O 1
#

Foldseek 3Di:
DDDPPPPDPDPPPPDQPLPVLLVVLLVVQLVVQLVVLVPDDDDPVDDSVNSSVVSSVVSNVVRSVVSNVVSVVVVVVVVVVVVVPPPPPPPPDDD

Mean predicted aligned error: 11.89 Å

Solvent-accessible surface area (backbone atoms only — not comparable to full-atom values): 5699 Å² total; per-residue (Å²): 138,84,80,81,79,79,80,75,84,74,80,78,76,74,76,78,82,44,64,66,32,29,52,51,17,26,52,52,15,34,52,53,18,50,52,55,50,71,72,46,78,93,49,98,91,53,56,66,68,60,52,30,55,54,35,25,52,54,33,16,56,51,20,25,51,53,17,46,51,51,38,51,56,50,48,61,52,46,62,69,52,56,78,76,73,73,83,79,76,82,80,75,85,74,135

Radius of gyration: 24.56 Å; Cα contacts (8 Å, |Δi|>4): 66; chains: 1; bounding box: 45×47×73 Å

Secondary structure (DSSP, 8-state):
------------------HHHHHHHHHHHHHHHHHHHHTSPP-TTS-HHHHHHHHHHHHHHHHHHHHHHHHHHHHHHHHHHHTTS----------

pLDDT: mean 79.74, std 18.94, range [44.53, 98.62]